Protein AF-A0A9D3ZS69-F1 (afdb_monomer_lite)

Structure (mmCIF, N/CA/C/O backbone):
data_AF-A0A9D3ZS69-F1
#
_entry.id   AF-A0A9D3ZS69-F1
#
loop_
_atom_site.group_PDB
_atom_site.id
_atom_site.type_symbol
_atom_site.label_atom_id
_atom_site.label_alt_id
_atom_site.label_comp_id
_atom_site.label_asym_id
_atom_site.label_entity_id
_atom_site.label_seq_id
_atom_site.pdbx_PDB_ins_code
_atom_site.Cartn_x
_atom_site.Cartn_y
_atom_site.Cartn_z
_atom_site.occupancy
_atom_site.B_iso_or_equiv
_atom_site.auth_seq_id
_atom_site.auth_comp_id
_atom_site.auth_asym_id
_atom_site.auth_atom_id
_atom_site.pdbx_PDB_model_num
ATOM 1 N N . ALA A 1 1 ? -4.177 4.047 -16.508 1.00 56.12 1 ALA A N 1
ATOM 2 C CA . ALA A 1 1 ? -4.827 3.145 -15.540 1.00 56.12 1 ALA A CA 1
ATOM 3 C C . ALA A 1 1 ? -4.390 3.574 -14.143 1.00 56.12 1 ALA A C 1
ATOM 5 O O . ALA A 1 1 ? -3.192 3.674 -13.936 1.00 56.12 1 ALA A O 1
ATOM 6 N N . THR A 1 2 ? -5.318 3.918 -13.245 1.00 67.56 2 THR A N 1
ATOM 7 C CA . THR A 1 2 ? -5.029 4.357 -11.856 1.00 67.56 2 THR A CA 1
ATOM 8 C C . THR A 1 2 ? -5.402 3.306 -10.805 1.00 67.56 2 THR A C 1
ATOM 10 O O . THR A 1 2 ? -5.067 3.456 -9.636 1.00 67.56 2 THR A O 1
ATOM 13 N N . ARG A 1 3 ? -6.058 2.216 -11.221 1.00 78.88 3 ARG A N 1
ATOM 14 C CA . ARG A 1 3 ? -6.382 1.048 -10.393 1.00 78.88 3 ARG A CA 1
ATOM 15 C C . ARG A 1 3 ? -5.168 0.128 -10.281 1.00 78.88 3 ARG A C 1
ATOM 17 O O . ARG A 1 3 ? -5.089 -0.901 -10.941 1.00 78.88 3 ARG A O 1
ATOM 24 N N . HIS A 1 4 ? -4.157 0.580 -9.549 1.00 84.62 4 HIS A N 1
ATOM 25 C CA . HIS A 1 4 ? -3.072 -0.294 -9.113 1.00 84.62 4 HIS A CA 1
ATOM 26 C C . HIS A 1 4 ? -3.546 -1.140 -7.941 1.00 84.62 4 HIS A C 1
ATOM 28 O O . HIS A 1 4 ? -4.471 -0.731 -7.238 1.00 84.62 4 HIS A O 1
ATOM 34 N N . ALA A 1 5 ? -2.885 -2.275 -7.717 1.00 81.38 5 ALA A N 1
ATOM 35 C CA . ALA A 1 5 ? -3.212 -3.169 -6.620 1.00 81.38 5 ALA A CA 1
ATOM 36 C C . ALA A 1 5 ? -3.332 -2.367 -5.313 1.00 81.38 5 ALA A C 1
ATOM 38 O O . ALA A 1 5 ? -4.397 -2.323 -4.718 1.00 81.38 5 ALA A O 1
ATOM 39 N N . GLU A 1 6 ? -2.306 -1.609 -4.937 1.00 86.69 6 GLU A N 1
ATOM 40 C CA . GLU A 1 6 ? -2.261 -0.811 -3.707 1.00 86.69 6 GLU A CA 1
ATOM 41 C C . GLU A 1 6 ? -3.488 0.094 -3.533 1.00 86.69 6 GLU A C 1
ATOM 43 O O . GLU A 1 6 ? -4.051 0.151 -2.443 1.00 86.69 6 GLU A O 1
ATOM 48 N N . MET A 1 7 ? -3.943 0.741 -4.610 1.00 88.25 7 MET A N 1
ATOM 49 C CA . MET A 1 7 ? -5.135 1.593 -4.574 1.00 88.25 7 MET A CA 1
ATOM 50 C C . MET A 1 7 ? -6.407 0.767 -4.371 1.00 88.25 7 MET A C 1
ATOM 52 O O . MET A 1 7 ? -7.238 1.131 -3.549 1.00 88.25 7 MET A O 1
ATOM 56 N N . GLU A 1 8 ? -6.531 -0.379 -5.045 1.00 84.88 8 GLU A N 1
ATOM 57 C CA . GLU A 1 8 ? -7.680 -1.271 -4.867 1.00 84.88 8 GLU A CA 1
ATOM 58 C C . GLU A 1 8 ? -7.777 -1.825 -3.442 1.00 84.88 8 GLU A C 1
ATOM 60 O O . GLU A 1 8 ? -8.881 -1.956 -2.921 1.00 84.88 8 GLU A O 1
ATOM 65 N N . ALA A 1 9 ? -6.666 -2.144 -2.768 1.00 81.69 9 ALA A N 1
ATOM 66 C CA . ALA A 1 9 ? -6.774 -2.550 -1.364 1.00 81.69 9 ALA A CA 1
ATOM 67 C C . ALA A 1 9 ? -7.086 -1.383 -0.434 1.00 81.69 9 ALA A C 1
ATOM 69 O O . ALA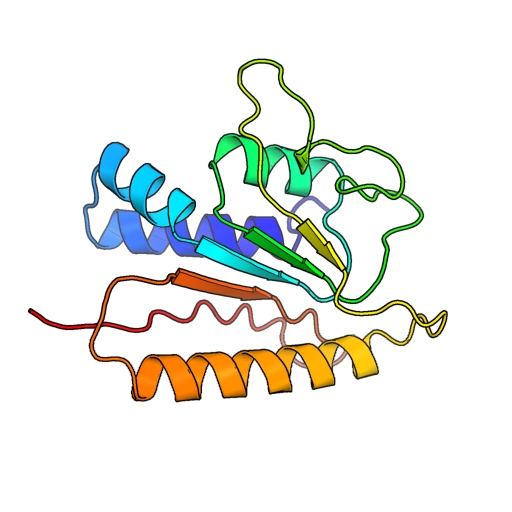 A 1 9 ? -7.806 -1.600 0.536 1.00 81.69 9 ALA A O 1
ATOM 70 N N . ILE A 1 10 ? -6.584 -0.174 -0.704 1.00 86.88 10 ILE A N 1
ATOM 71 C CA . ILE A 1 10 ? -6.967 1.011 0.075 1.00 86.88 10 ILE A CA 1
ATOM 72 C C . ILE A 1 10 ? -8.480 1.218 -0.037 1.00 86.88 10 ILE A C 1
ATOM 74 O O . ILE A 1 10 ? -9.146 1.325 0.990 1.00 86.88 10 ILE A O 1
ATOM 78 N N . ASP A 1 11 ? -9.020 1.189 -1.256 1.00 87.50 11 ASP A N 1
ATOM 79 C CA . ASP A 1 11 ? -10.454 1.346 -1.509 1.00 87.50 11 ASP A CA 1
ATOM 80 C C . ASP A 1 11 ? -11.267 0.256 -0.791 1.00 87.50 11 ASP A C 1
ATOM 82 O O . ASP A 1 11 ? -12.195 0.569 -0.050 1.00 87.50 11 ASP A O 1
ATOM 86 N N . ASN A 1 12 ? -10.866 -1.015 -0.909 1.00 83.38 12 ASN A N 1
ATOM 87 C CA . ASN A 1 12 ? -11.544 -2.124 -0.227 1.00 83.38 12 ASN A CA 1
ATOM 88 C C . ASN A 1 12 ? -11.517 -1.992 1.309 1.00 83.38 12 ASN A C 1
ATOM 90 O O . ASN A 1 12 ? -12.515 -2.286 1.969 1.00 83.38 12 ASN A O 1
ATOM 94 N N . LEU A 1 13 ? -10.392 -1.558 1.896 1.00 83.19 13 LEU A N 1
ATOM 95 C CA . LEU A 1 13 ? -10.286 -1.317 3.341 1.00 83.19 13 LEU A CA 1
ATOM 96 C C . LEU A 1 13 ? -11.203 -0.176 3.783 1.00 83.19 13 LEU A C 1
ATOM 98 O O . LEU A 1 13 ? -11.921 -0.311 4.774 1.00 83.19 13 LEU A O 1
ATOM 102 N N . LEU A 1 14 ? -11.190 0.932 3.041 1.00 87.06 14 LEU A N 1
ATOM 103 C CA . LEU A 1 14 ? -12.017 2.098 3.329 1.00 87.06 14 LEU A CA 1
ATOM 104 C C . LEU A 1 14 ? -13.507 1.765 3.235 1.00 87.06 14 LEU A C 1
ATOM 106 O O . LEU A 1 14 ? -14.251 2.098 4.154 1.00 87.06 14 LEU A O 1
ATOM 110 N N . GLU A 1 15 ? -13.935 1.068 2.180 1.00 87.06 15 GLU A N 1
ATOM 111 C CA . GLU A 1 15 ? -15.322 0.617 2.027 1.00 87.06 15 GLU A CA 1
ATOM 112 C C . GLU A 1 15 ? -15.745 -0.294 3.182 1.00 87.06 15 GLU A C 1
ATOM 114 O O . GLU A 1 15 ? -16.842 -0.149 3.725 1.00 87.06 15 GLU A O 1
ATOM 119 N N . MET A 1 16 ? -14.875 -1.216 3.599 1.00 82.31 16 MET A N 1
ATOM 120 C CA . MET A 1 16 ? -15.183 -2.117 4.703 1.00 82.31 16 MET A CA 1
ATOM 121 C C . MET A 1 16 ? -15.304 -1.369 6.037 1.00 82.31 16 MET A C 1
ATOM 123 O O . MET A 1 16 ? -16.302 -1.523 6.738 1.00 82.31 16 MET A O 1
ATOM 127 N N . TRP A 1 17 ? -14.351 -0.499 6.371 1.00 84.12 17 TRP A N 1
ATOM 128 C CA . TRP A 1 17 ? -14.400 0.273 7.616 1.00 84.12 17 TRP A CA 1
ATOM 129 C C . TRP A 1 17 ? -15.517 1.303 7.654 1.00 84.12 17 TRP A C 1
ATOM 131 O O . TRP A 1 17 ? -16.055 1.591 8.723 1.00 84.12 17 TRP A O 1
ATOM 141 N N . GLN A 1 18 ? -15.902 1.833 6.496 1.00 85.88 18 GLN A N 1
ATOM 142 C CA . GLN A 1 18 ? -17.073 2.687 6.384 1.00 85.88 18 GLN A CA 1
ATOM 143 C C . GLN A 1 18 ? -18.355 1.910 6.709 1.00 85.88 18 GLN A C 1
ATOM 145 O O . GLN A 1 18 ? -19.234 2.449 7.379 1.00 85.88 18 GLN A O 1
ATOM 150 N N . ARG A 1 19 ? -18.459 0.643 6.285 1.00 85.50 19 ARG A N 1
ATOM 151 C CA . ARG A 1 19 ? -19.587 -0.236 6.643 1.00 85.50 19 ARG A CA 1
ATOM 152 C C . ARG A 1 19 ? -19.598 -0.593 8.127 1.00 85.50 19 ARG A C 1
ATOM 154 O O . ARG A 1 19 ? -20.675 -0.670 8.709 1.00 85.50 19 ARG A O 1
ATOM 161 N N . ASP A 1 20 ? -18.422 -0.752 8.726 1.00 82.94 20 ASP A N 1
ATOM 162 C CA . ASP A 1 20 ? -18.253 -0.993 10.163 1.00 82.94 20 ASP A CA 1
ATOM 163 C C . ASP A 1 20 ? -18.466 0.278 11.015 1.00 82.94 20 ASP A C 1
ATOM 165 O O . ASP A 1 20 ? -18.490 0.207 12.243 1.00 82.94 20 ASP A O 1
ATOM 169 N N . GLY A 1 21 ? -18.652 1.443 10.383 1.00 89.38 21 GLY A N 1
ATOM 170 C CA . GLY A 1 21 ? -18.954 2.704 11.060 1.00 89.38 21 GLY A CA 1
ATOM 171 C C . GLY A 1 21 ? -17.763 3.340 11.780 1.00 89.38 21 GLY A C 1
ATOM 172 O O . GLY A 1 21 ? -17.973 4.142 12.691 1.00 89.38 21 GLY A O 1
ATOM 173 N N . LEU A 1 22 ? -16.527 3.005 11.393 1.00 86.44 22 LEU A N 1
ATOM 174 C CA . LEU A 1 22 ? -15.326 3.561 12.020 1.00 86.44 22 LEU A CA 1
ATOM 175 C C . LEU A 1 22 ? -15.211 5.066 11.763 1.00 86.44 22 LEU A C 1
ATOM 177 O O . LEU A 1 22 ? -15.445 5.574 10.662 1.00 86.44 22 LEU A O 1
ATOM 181 N N . SER A 1 23 ? -14.771 5.789 12.787 1.00 91.31 23 SER A N 1
ATOM 182 C CA . SER A 1 23 ? -14.399 7.194 12.670 1.00 91.31 23 SER A CA 1
ATOM 183 C C . SER A 1 23 ? -13.104 7.368 11.865 1.00 91.31 23 SER A C 1
ATOM 185 O O . SER A 1 23 ? -12.277 6.462 11.742 1.00 91.31 23 SER A O 1
ATOM 187 N N . LYS A 1 24 ? -12.861 8.586 11.364 1.00 89.44 24 LYS A N 1
ATOM 188 C CA . LYS A 1 24 ? -11.617 8.919 10.642 1.00 89.44 24 LYS A CA 1
ATOM 189 C C . LYS A 1 24 ? -10.352 8.633 11.464 1.00 89.44 24 LYS A C 1
ATOM 191 O O . LYS A 1 24 ? -9.337 8.237 10.901 1.00 89.44 24 LYS A O 1
ATOM 196 N N . ALA A 1 25 ? -10.415 8.829 12.783 1.00 88.62 25 ALA A N 1
ATOM 197 C CA . ALA A 1 25 ? -9.290 8.583 13.682 1.00 88.62 25 ALA A CA 1
ATOM 198 C C . ALA A 1 25 ? -8.982 7.083 13.819 1.00 88.62 25 ALA A C 1
ATOM 200 O O . ALA A 1 25 ? -7.817 6.693 13.832 1.00 88.62 25 ALA A O 1
ATOM 201 N N . GLU A 1 26 ? -10.013 6.239 13.874 1.00 86.81 26 GLU A N 1
ATOM 202 C CA . GLU A 1 26 ? -9.855 4.781 13.918 1.00 86.81 26 GLU A CA 1
ATOM 203 C C . GLU A 1 26 ? -9.323 4.235 12.595 1.00 86.81 26 GLU A C 1
ATOM 205 O O . GLU A 1 26 ? -8.433 3.392 12.600 1.00 86.81 26 GLU A O 1
ATOM 210 N N . VAL A 1 27 ? -9.785 4.772 11.463 1.00 87.19 27 VAL A N 1
ATOM 211 C CA . VAL A 1 27 ? -9.247 4.426 10.138 1.00 87.19 27 VAL A CA 1
ATOM 212 C C . VAL A 1 27 ? -7.758 4.767 10.039 1.00 87.19 27 VAL A C 1
ATOM 214 O O . VAL A 1 27 ? -6.960 3.916 9.652 1.00 87.19 27 VAL A O 1
ATOM 217 N N . ALA A 1 28 ? -7.360 5.979 10.439 1.00 87.62 28 ALA A N 1
ATOM 218 C CA . ALA A 1 28 ? -5.951 6.381 10.447 1.00 87.62 28 ALA A CA 1
ATOM 219 C C . ALA A 1 28 ? -5.103 5.488 11.372 1.00 87.62 28 ALA A C 1
ATOM 221 O O . ALA A 1 28 ? -3.993 5.090 11.020 1.00 87.62 28 ALA A O 1
ATOM 222 N N . LYS A 1 29 ? -5.646 5.119 12.538 1.00 85.81 29 LYS A N 1
ATOM 223 C CA . LYS A 1 29 ? -5.005 4.177 13.461 1.00 85.81 29 LYS A CA 1
ATOM 224 C C . LYS A 1 29 ? -4.858 2.779 12.855 1.00 85.81 29 LYS A C 1
ATOM 226 O O . LYS A 1 29 ? -3.823 2.151 13.029 1.00 85.81 29 LYS A O 1
ATOM 231 N N . ASN A 1 30 ? -5.858 2.292 12.130 1.00 84.69 30 ASN A N 1
ATOM 232 C CA . ASN A 1 30 ? -5.771 0.986 11.485 1.00 84.69 30 ASN A CA 1
ATOM 233 C C . ASN A 1 30 ? -4.721 0.985 10.367 1.00 84.69 30 ASN A C 1
ATOM 235 O O . ASN A 1 30 ? -3.959 0.025 10.249 1.00 84.69 30 ASN A O 1
ATOM 239 N N . PHE A 1 31 ? -4.629 2.065 9.582 1.00 87.06 31 PHE A N 1
ATOM 240 C CA . PHE A 1 31 ? -3.573 2.212 8.577 1.00 87.06 31 PHE A CA 1
ATOM 241 C C . PHE A 1 31 ? -2.169 2.233 9.191 1.00 87.06 31 PHE A C 1
ATOM 243 O O . PHE A 1 31 ? -1.283 1.557 8.670 1.00 87.06 31 PHE A O 1
ATOM 250 N N . SER A 1 32 ? -1.970 2.874 10.345 1.00 86.81 32 SER A N 1
ATOM 251 C CA . SER A 1 32 ? -0.669 2.865 11.039 1.00 86.81 32 SER A CA 1
ATOM 252 C C . SER A 1 32 ? -0.267 1.523 11.650 1.00 86.81 32 SER A C 1
ATOM 254 O O . SER A 1 32 ? 0.863 1.357 12.110 1.00 86.81 32 SER A O 1
ATOM 256 N N . GLN A 1 33 ? -1.161 0.536 11.602 1.00 82.44 33 GLN A N 1
ATOM 257 C CA . GLN A 1 33 ? -0.896 -0.856 11.962 1.00 82.44 33 GLN A CA 1
ATOM 258 C C . GLN A 1 33 ? -0.863 -1.787 10.739 1.00 82.44 33 GLN A C 1
ATOM 260 O O . GLN A 1 33 ? -0.639 -2.988 10.899 1.00 82.44 33 GLN A O 1
ATOM 265 N N . CYS A 1 34 ? -1.076 -1.252 9.530 1.00 81.81 34 CYS A N 1
ATOM 266 C CA . CYS A 1 34 ? -1.050 -2.014 8.285 1.00 81.81 34 CYS A CA 1
ATOM 267 C C . CYS A 1 34 ? 0.375 -2.329 7.842 1.00 81.81 34 CYS A C 1
ATOM 269 O O . CYS A 1 34 ? 1.179 -1.419 7.659 1.00 81.81 34 CYS A O 1
ATOM 271 N N . ILE A 1 35 ? 0.647 -3.593 7.543 1.00 82.25 35 ILE A N 1
ATOM 272 C CA . ILE A 1 35 ? 1.836 -4.025 6.813 1.00 82.25 35 ILE A CA 1
ATOM 273 C C . ILE A 1 35 ? 1.403 -4.415 5.403 1.00 82.25 35 ILE A C 1
ATOM 275 O O . ILE A 1 35 ? 0.545 -5.284 5.240 1.00 82.25 35 ILE A O 1
ATOM 279 N N . LEU A 1 36 ? 1.982 -3.779 4.386 1.00 84.06 36 LEU A N 1
ATOM 280 C CA . LEU A 1 36 ? 1.701 -4.082 2.985 1.00 84.06 36 LEU A CA 1
ATOM 281 C C . LEU A 1 36 ? 2.743 -5.034 2.416 1.00 84.06 36 LEU A C 1
ATOM 283 O O . LEU A 1 36 ? 3.932 -4.740 2.415 1.00 84.06 36 LEU A O 1
ATOM 287 N N . TYR A 1 37 ? 2.268 -6.123 1.831 1.00 81.19 37 TYR A N 1
ATOM 288 C CA . TYR A 1 37 ? 3.055 -7.062 1.049 1.00 81.19 37 TYR A CA 1
ATOM 289 C C . TYR A 1 37 ? 2.635 -6.948 -0.410 1.00 81.19 37 TYR A C 1
ATOM 291 O O . TYR A 1 37 ? 1.485 -7.231 -0.748 1.00 81.19 37 TYR A O 1
ATOM 299 N N . VAL A 1 38 ? 3.561 -6.545 -1.275 1.00 82.06 38 VAL A N 1
ATOM 300 C CA . VAL A 1 38 ? 3.315 -6.360 -2.707 1.00 82.06 38 VAL A CA 1
ATOM 301 C C . VAL A 1 38 ? 4.385 -7.063 -3.534 1.00 82.06 38 VAL A C 1
ATOM 303 O O . VAL A 1 38 ? 5.525 -7.242 -3.116 1.00 82.06 38 VAL A O 1
ATOM 306 N N . THR A 1 39 ? 4.030 -7.525 -4.725 1.00 79.94 39 THR A N 1
ATOM 307 C CA . THR A 1 39 ? 4.943 -8.340 -5.535 1.00 79.94 39 THR A CA 1
ATOM 308 C C . THR A 1 39 ? 6.045 -7.489 -6.152 1.00 79.94 39 THR A C 1
ATOM 310 O O . THR A 1 39 ? 7.218 -7.832 -6.017 1.00 79.94 39 THR A O 1
ATOM 313 N N . CYS A 1 40 ? 5.697 -6.338 -6.728 1.00 85.00 40 CYS A N 1
ATOM 314 C CA . CYS A 1 40 ? 6.650 -5.333 -7.193 1.00 85.00 40 CYS A CA 1
ATOM 315 C C . CYS A 1 40 ? 6.549 -4.030 -6.399 1.00 85.00 40 CYS A C 1
ATOM 317 O O . CYS A 1 40 ? 5.518 -3.707 -5.825 1.00 85.00 40 CYS A O 1
ATOM 319 N N . GLU A 1 41 ? 7.644 -3.279 -6.395 1.00 90.00 41 GLU A N 1
ATOM 320 C CA . GLU A 1 41 ? 7.783 -2.000 -5.715 1.00 90.00 41 GLU A CA 1
ATOM 321 C C . GLU A 1 41 ? 6.659 -1.030 -6.113 1.00 90.00 41 GLU A C 1
ATOM 323 O O . GLU A 1 41 ? 6.427 -0.828 -7.320 1.00 90.00 41 GLU A O 1
ATOM 328 N N . PRO A 1 42 ? 6.016 -0.379 -5.121 1.00 91.06 42 PRO A N 1
ATOM 329 C CA . PRO A 1 42 ? 4.979 0.597 -5.382 1.00 91.06 42 PRO A CA 1
ATOM 330 C C . PRO A 1 42 ? 5.454 1.704 -6.304 1.00 91.06 42 PRO A C 1
ATOM 332 O O . PRO A 1 42 ? 6.569 2.222 -6.178 1.00 91.06 42 PRO A O 1
ATOM 335 N N . CYS A 1 43 ? 4.594 2.097 -7.240 1.00 92.94 43 CYS A N 1
ATOM 336 C CA . CYS A 1 43 ? 4.911 3.246 -8.073 1.00 92.94 43 CYS A CA 1
ATOM 337 C C . CYS A 1 43 ? 4.884 4.549 -7.252 1.00 92.94 43 CYS A C 1
ATOM 339 O O . CYS A 1 43 ? 4.350 4.581 -6.146 1.00 92.94 43 CYS A O 1
ATOM 341 N N . ILE A 1 44 ? 5.386 5.650 -7.814 1.00 93.31 44 ILE A N 1
ATOM 342 C CA . ILE A 1 44 ? 5.381 6.987 -7.188 1.00 93.31 44 ILE A CA 1
ATOM 343 C C . ILE A 1 44 ? 3.996 7.368 -6.628 1.00 93.31 44 ILE A C 1
ATOM 345 O O . ILE A 1 44 ? 3.901 7.830 -5.496 1.00 93.31 44 ILE A O 1
ATOM 349 N N . MET A 1 45 ? 2.917 7.132 -7.383 1.00 93.06 45 MET A N 1
ATOM 350 C CA . MET A 1 45 ? 1.546 7.427 -6.943 1.00 93.06 45 MET A CA 1
ATOM 351 C C . MET A 1 45 ? 1.143 6.595 -5.716 1.00 93.06 45 MET A C 1
ATOM 353 O O . MET A 1 45 ? 0.633 7.140 -4.741 1.00 93.06 45 MET A O 1
ATOM 357 N N . CYS A 1 46 ? 1.389 5.285 -5.750 1.00 92.44 46 CYS A N 1
ATOM 358 C CA . CYS A 1 46 ? 1.035 4.383 -4.657 1.00 92.44 46 CYS A CA 1
ATOM 359 C C . CYS A 1 46 ? 1.898 4.649 -3.419 1.00 92.44 46 CYS A C 1
ATOM 361 O O . CYS A 1 46 ? 1.372 4.735 -2.317 1.00 92.44 46 CYS A O 1
ATOM 363 N N . ALA A 1 47 ? 3.201 4.877 -3.594 1.00 92.81 47 ALA A N 1
ATOM 364 C CA . ALA A 1 47 ? 4.111 5.223 -2.508 1.00 92.81 47 ALA A CA 1
ATOM 365 C C . ALA A 1 47 ? 3.709 6.531 -1.803 1.00 92.81 47 ALA A C 1
ATOM 367 O O . ALA A 1 47 ? 3.789 6.603 -0.575 1.00 92.81 47 ALA A O 1
ATOM 368 N N . ALA A 1 48 ? 3.239 7.533 -2.560 1.00 92.44 48 ALA A N 1
ATOM 369 C CA . ALA A 1 48 ? 2.680 8.768 -2.013 1.00 92.44 48 ALA A CA 1
ATOM 370 C C . ALA A 1 48 ? 1.397 8.506 -1.212 1.00 92.44 48 ALA A C 1
ATOM 372 O O . ALA A 1 48 ? 1.281 8.967 -0.080 1.00 92.44 48 ALA A O 1
ATOM 373 N N . ALA A 1 49 ? 0.454 7.737 -1.766 1.00 92.31 49 ALA A N 1
ATOM 374 C CA . ALA A 1 49 ? -0.798 7.399 -1.086 1.00 92.31 49 ALA A CA 1
ATOM 375 C C . ALA A 1 49 ? -0.553 6.655 0.238 1.00 92.31 49 ALA A C 1
ATOM 377 O O . ALA A 1 49 ? -1.122 7.014 1.265 1.00 92.31 49 ALA A O 1
ATOM 378 N N . LEU A 1 50 ? 0.354 5.676 0.237 1.00 91.62 50 LEU A N 1
ATOM 379 C CA . LEU A 1 50 ? 0.748 4.926 1.433 1.00 91.62 50 LEU A CA 1
ATOM 380 C C . LEU A 1 50 ? 1.396 5.822 2.498 1.00 91.62 50 LEU A C 1
ATOM 382 O O . LEU A 1 50 ? 1.150 5.640 3.689 1.00 91.62 50 LEU A O 1
ATOM 386 N N . SER A 1 51 ? 2.175 6.818 2.068 1.00 92.12 51 SER A N 1
ATOM 387 C CA . SER A 1 51 ? 2.753 7.825 2.960 1.00 92.12 51 SER A CA 1
ATOM 388 C C . SER A 1 51 ? 1.680 8.729 3.572 1.00 92.12 51 SER A C 1
ATOM 390 O O . SER A 1 51 ? 1.717 8.977 4.771 1.00 92.12 51 SER A O 1
ATOM 392 N N . PHE A 1 52 ? 0.684 9.171 2.797 1.00 91.38 52 PHE A N 1
ATOM 393 C CA . PHE A 1 52 ? -0.430 9.972 3.325 1.00 91.38 52 PHE A CA 1
ATOM 394 C C . PHE A 1 52 ? -1.293 9.212 4.332 1.00 91.38 52 PHE A C 1
ATOM 396 O O . PHE A 1 52 ? -1.791 9.802 5.287 1.00 91.38 52 PHE A O 1
ATOM 403 N N . LEU A 1 53 ? -1.480 7.909 4.121 1.00 89.69 53 LEU A N 1
ATOM 404 C CA . LEU A 1 53 ? -2.237 7.053 5.034 1.00 89.69 53 LEU A CA 1
ATOM 405 C C . LEU A 1 53 ? -1.447 6.685 6.295 1.00 89.69 53 LEU A C 1
ATOM 407 O O . LEU A 1 53 ? -2.043 6.222 7.265 1.00 89.69 53 LEU A O 1
ATOM 411 N N . GLY A 1 54 ? -0.128 6.891 6.288 1.00 89.31 54 GLY A N 1
ATOM 412 C CA . GLY A 1 54 ? 0.747 6.544 7.400 1.00 89.31 54 GLY A CA 1
ATOM 413 C C . GLY A 1 54 ? 0.839 5.041 7.614 1.00 89.31 54 GLY A C 1
ATOM 414 O O . GLY A 1 54 ? 0.684 4.591 8.744 1.00 89.31 54 GLY A O 1
ATOM 415 N N . ILE A 1 55 ? 1.051 4.266 6.542 1.00 89.38 55 ILE A N 1
ATOM 416 C CA . ILE A 1 55 ? 1.193 2.809 6.645 1.00 89.38 55 ILE A CA 1
ATOM 417 C C . ILE A 1 55 ? 2.349 2.416 7.575 1.00 89.38 55 ILE A C 1
ATOM 419 O O . ILE A 1 55 ? 3.362 3.114 7.621 1.00 89.38 55 ILE A O 1
ATOM 423 N N . LYS A 1 56 ? 2.226 1.287 8.289 1.00 88.62 56 LYS A N 1
ATOM 424 C CA . LYS A 1 56 ? 3.284 0.820 9.193 1.00 88.62 56 LYS A CA 1
ATOM 425 C C . LYS A 1 56 ? 4.547 0.494 8.412 1.00 88.62 56 LYS A C 1
ATOM 427 O O . LYS A 1 56 ? 5.571 1.104 8.664 1.00 88.62 56 LYS A O 1
ATOM 432 N N . GLU A 1 57 ? 4.475 -0.460 7.486 1.00 88.12 57 GLU A N 1
ATOM 433 C CA . GLU A 1 57 ? 5.634 -1.035 6.792 1.00 88.12 57 GLU A CA 1
ATOM 434 C C . GLU A 1 57 ? 5.235 -1.550 5.403 1.00 88.12 57 GLU A C 1
ATOM 436 O O . GLU A 1 57 ? 4.097 -1.979 5.192 1.00 88.12 57 GLU A O 1
ATOM 441 N N . VAL A 1 58 ? 6.179 -1.540 4.454 1.00 89.00 58 VAL A N 1
ATOM 442 C CA . VAL A 1 58 ? 5.970 -2.080 3.100 1.00 89.00 58 VAL A CA 1
ATOM 443 C C . VAL A 1 58 ? 7.060 -3.082 2.738 1.00 89.00 58 VAL A C 1
ATOM 445 O O . VAL A 1 58 ? 8.248 -2.775 2.785 1.00 89.00 58 VAL A O 1
ATOM 448 N N . TYR A 1 59 ? 6.641 -4.253 2.281 1.00 86.50 59 TYR A N 1
ATOM 449 C CA . TYR A 1 59 ? 7.479 -5.329 1.785 1.00 86.50 59 TYR A CA 1
ATOM 450 C C . TYR A 1 59 ? 7.227 -5.535 0.295 1.00 86.50 59 TYR A C 1
ATOM 452 O O . TYR A 1 59 ? 6.080 -5.720 -0.117 1.00 86.50 59 TYR A O 1
ATOM 460 N N . TYR A 1 60 ? 8.290 -5.543 -0.513 1.00 86.06 60 TYR A N 1
ATOM 461 C CA . TYR A 1 60 ? 8.170 -5.815 -1.945 1.00 86.06 60 TYR A CA 1
ATOM 462 C C . TYR A 1 60 ? 9.212 -6.796 -2.486 1.00 86.06 60 TYR A C 1
ATOM 464 O O . TYR A 1 60 ? 10.339 -6.869 -1.991 1.00 86.06 60 TYR A O 1
ATOM 472 N N . GLY A 1 61 ? 8.835 -7.556 -3.520 1.00 79.44 61 GLY A N 1
ATOM 473 C CA . GLY A 1 61 ? 9.686 -8.574 -4.149 1.00 79.44 61 GLY A CA 1
ATOM 474 C C . GLY A 1 61 ? 10.599 -8.039 -5.261 1.00 79.44 61 GLY A C 1
ATOM 475 O O . GLY A 1 61 ? 11.817 -8.186 -5.187 1.00 79.44 61 GLY A O 1
ATOM 476 N N . CYS A 1 62 ? 10.033 -7.413 -6.298 1.00 82.50 62 CYS A N 1
ATOM 477 C CA . CYS A 1 62 ? 10.760 -6.825 -7.438 1.00 82.50 62 CYS A CA 1
ATOM 478 C C . CYS A 1 62 ? 10.894 -5.304 -7.332 1.00 82.50 62 CYS A C 1
ATOM 480 O O . CYS A 1 62 ? 9.958 -4.634 -6.927 1.00 82.50 62 CYS A O 1
ATOM 482 N N . ALA A 1 63 ? 12.017 -4.737 -7.779 1.00 86.75 63 ALA A N 1
ATOM 483 C CA . ALA A 1 63 ? 12.142 -3.290 -7.980 1.00 86.75 63 ALA A CA 1
ATOM 484 C C . ALA A 1 63 ? 11.340 -2.820 -9.211 1.00 86.75 63 ALA A C 1
ATOM 486 O O . ALA A 1 63 ? 11.209 -3.561 -10.190 1.00 86.75 63 ALA A O 1
ATOM 487 N N . ASN A 1 64 ? 10.839 -1.584 -9.183 1.00 87.94 64 ASN A N 1
ATOM 488 C CA . ASN A 1 64 ? 10.113 -0.951 -10.282 1.00 87.94 64 ASN A CA 1
ATOM 489 C C . ASN A 1 64 ? 10.999 0.102 -10.963 1.00 87.94 64 ASN A C 1
ATOM 491 O O . ASN A 1 64 ? 10.987 1.283 -10.626 1.00 87.94 64 ASN A O 1
ATOM 495 N N . GLU A 1 65 ? 11.752 -0.339 -11.970 1.00 87.62 65 GLU A N 1
ATOM 496 C CA . GLU A 1 65 ? 12.773 0.465 -12.660 1.00 87.62 65 GLU A CA 1
ATOM 497 C C . GLU A 1 65 ? 12.222 1.656 -13.456 1.00 87.62 65 GLU A C 1
ATOM 499 O O . GLU A 1 65 ? 12.992 2.515 -13.863 1.00 87.62 65 GLU A O 1
ATOM 504 N N . LYS A 1 66 ? 10.913 1.703 -13.738 1.00 87.44 66 LYS A N 1
ATOM 505 C CA . LYS A 1 66 ? 10.312 2.779 -14.545 1.00 87.44 66 LYS A CA 1
ATOM 506 C C . LYS A 1 66 ? 9.599 3.823 -13.700 1.00 87.44 66 LYS A C 1
ATOM 508 O O . LYS A 1 66 ? 9.613 4.997 -14.052 1.00 87.44 66 LYS A O 1
ATOM 513 N N . PHE A 1 67 ? 8.949 3.393 -12.619 1.00 91.50 67 PHE A N 1
ATOM 514 C CA . PHE A 1 67 ? 8.045 4.245 -11.847 1.00 91.50 67 PHE A CA 1
ATOM 515 C C . PHE A 1 67 ? 8.156 4.046 -10.331 1.00 91.50 67 PHE A C 1
ATOM 517 O O . PHE A 1 67 ? 7.256 4.490 -9.625 1.00 91.50 67 PHE A O 1
ATOM 524 N N . GLY A 1 68 ? 9.186 3.367 -9.818 1.00 91.00 68 GLY A N 1
ATOM 525 C CA . GLY A 1 68 ? 9.304 3.012 -8.399 1.00 91.00 68 GLY A CA 1
ATOM 526 C C . GLY A 1 68 ? 9.425 4.217 -7.465 1.00 91.00 68 GLY A C 1
ATOM 527 O O . GLY A 1 68 ? 10.281 5.084 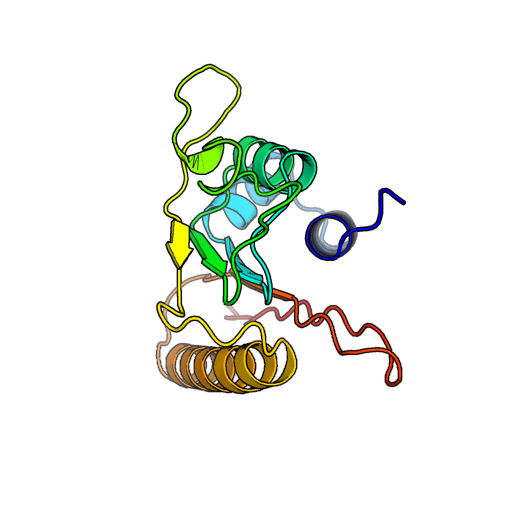-7.650 1.00 91.00 68 GLY A O 1
ATOM 528 N N . GLY A 1 69 ? 8.546 4.275 -6.465 1.00 92.81 69 GLY A N 1
ATOM 529 C CA . GLY A 1 69 ? 8.459 5.359 -5.484 1.00 92.81 69 GLY A CA 1
ATOM 530 C C . GLY A 1 69 ? 9.127 5.062 -4.139 1.00 92.81 69 GLY A C 1
ATOM 531 O O . GLY A 1 69 ? 9.080 5.911 -3.241 1.00 92.81 69 GLY A O 1
ATOM 532 N N . CYS A 1 70 ? 9.747 3.887 -3.985 1.00 91.75 70 CYS A N 1
ATOM 533 C CA . CYS A 1 70 ? 10.350 3.430 -2.735 1.00 91.75 70 CYS A CA 1
ATOM 534 C C . CYS A 1 70 ? 11.874 3.231 -2.820 1.00 91.75 70 CYS A C 1
ATOM 536 O O . CYS A 1 70 ? 12.449 2.537 -1.984 1.00 91.75 70 CYS A O 1
ATOM 538 N N . GLY A 1 71 ? 12.534 3.853 -3.795 1.00 90.00 71 GLY A N 1
ATOM 539 C CA . GLY A 1 71 ? 13.989 3.843 -3.941 1.00 90.00 71 GLY A CA 1
ATOM 540 C C . GLY A 1 71 ? 14.491 3.678 -5.373 1.00 90.00 71 GLY A C 1
ATOM 541 O O . GLY A 1 71 ? 15.620 4.081 -5.638 1.00 90.00 71 GLY A O 1
ATOM 542 N N . SER A 1 72 ? 13.694 3.126 -6.300 1.00 89.25 72 SER A N 1
ATOM 543 C CA . SER A 1 72 ? 14.173 2.934 -7.682 1.00 89.25 72 SER A CA 1
ATOM 544 C C . SER A 1 72 ? 14.238 4.228 -8.490 1.00 89.25 72 SER A C 1
ATOM 546 O O . SER A 1 72 ? 15.229 4.456 -9.177 1.00 89.25 72 SER A O 1
ATOM 548 N N . ILE A 1 73 ? 13.197 5.068 -8.424 1.00 93.12 73 ILE A N 1
ATOM 549 C CA . ILE A 1 73 ? 13.165 6.382 -9.093 1.00 93.12 73 ILE A CA 1
ATOM 550 C C . ILE A 1 73 ? 13.091 7.510 -8.065 1.00 93.12 73 ILE A C 1
ATOM 552 O O . ILE A 1 73 ? 13.877 8.450 -8.124 1.00 93.12 73 ILE A O 1
ATOM 556 N N . LEU A 1 74 ? 12.158 7.412 -7.115 1.00 90.25 74 LEU A N 1
ATOM 557 C CA . LEU A 1 74 ? 12.013 8.340 -5.991 1.00 90.25 74 LEU A CA 1
ATOM 558 C C . LEU A 1 74 ? 11.946 7.569 -4.671 1.00 90.25 74 LEU A C 1
ATOM 560 O O . LEU A 1 74 ? 11.614 6.388 -4.660 1.00 90.25 74 LEU A O 1
ATOM 564 N N . SER A 1 75 ? 12.218 8.256 -3.560 1.00 91.06 75 SER A N 1
ATOM 565 C CA . SER A 1 75 ? 12.211 7.689 -2.203 1.00 91.06 75 SER A CA 1
ATOM 566 C C . SER A 1 75 ? 11.179 8.386 -1.311 1.00 91.06 75 SER A C 1
ATOM 568 O O . SER A 1 75 ? 11.532 9.025 -0.320 1.00 91.06 75 SER A O 1
ATOM 570 N N . LEU A 1 76 ? 9.894 8.268 -1.659 1.00 90.19 76 LEU A N 1
ATOM 571 C CA . LEU A 1 76 ? 8.799 8.948 -0.944 1.00 90.19 76 LEU A CA 1
ATOM 572 C C . LEU A 1 76 ? 8.549 8.384 0.460 1.00 90.19 76 LEU A C 1
ATOM 574 O O . LEU A 1 76 ? 8.152 9.106 1.363 1.00 90.19 76 LEU A O 1
ATOM 578 N N . HIS A 1 77 ? 8.866 7.112 0.680 1.00 87.06 77 HIS A N 1
ATOM 579 C CA . HIS A 1 77 ? 8.812 6.494 2.007 1.00 87.06 77 HIS A CA 1
ATOM 580 C C . HIS A 1 77 ? 9.764 7.145 3.036 1.00 87.06 77 HIS A C 1
ATOM 582 O O . HIS A 1 77 ? 9.557 7.018 4.240 1.00 87.06 77 HIS A O 1
ATOM 588 N N . SER A 1 78 ? 10.809 7.844 2.568 1.00 87.56 78 SER A N 1
ATOM 589 C CA . SER A 1 78 ? 11.838 8.479 3.404 1.00 87.56 78 SER A CA 1
ATOM 590 C C . SER A 1 78 ? 11.738 10.011 3.451 1.00 87.56 78 SER A C 1
ATOM 592 O O . SER A 1 78 ? 12.397 10.644 4.290 1.00 87.56 78 SER A O 1
ATOM 594 N N . SER A 1 79 ? 10.937 10.630 2.574 1.00 78.12 79 SER A N 1
ATOM 595 C CA . SER A 1 79 ? 10.774 12.087 2.548 1.00 78.12 79 SER A CA 1
ATOM 596 C C . SER A 1 79 ? 10.134 12.590 3.840 1.00 78.12 79 SER A C 1
ATOM 598 O O . SER A 1 79 ? 9.193 11.996 4.350 1.00 78.12 79 SER A O 1
ATOM 600 N N . CYS A 1 80 ? 10.669 13.684 4.381 1.00 62.16 80 CYS A N 1
ATOM 601 C CA . CYS A 1 80 ? 10.178 14.331 5.597 1.00 62.16 80 CYS A CA 1
ATOM 602 C C . CYS A 1 80 ? 9.726 15.736 5.241 1.00 62.16 80 CYS A C 1
ATOM 604 O O . CYS A 1 80 ? 10.440 16.714 5.450 1.00 62.16 80 CYS A O 1
ATOM 606 N N . SER A 1 81 ? 8.567 15.811 4.613 1.00 73.00 81 SER A N 1
ATOM 607 C CA . SER A 1 81 ? 7.901 17.064 4.298 1.00 73.00 81 SE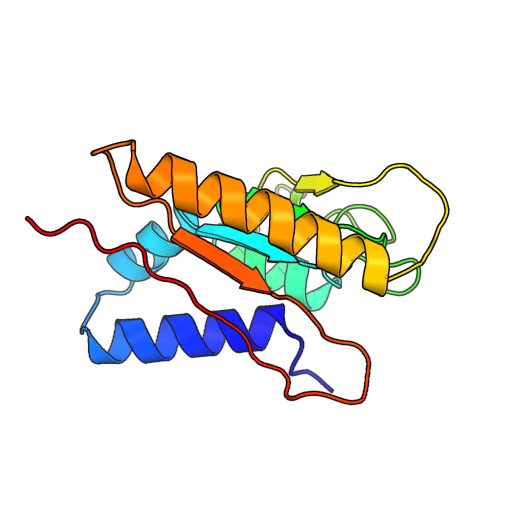R A CA 1
ATOM 608 C C . SER A 1 81 ? 6.424 16.821 4.504 1.00 73.00 81 SER A C 1
ATOM 610 O O . SER A 1 81 ? 5.877 15.936 3.851 1.00 73.00 81 SER A O 1
ATOM 612 N N . GLU A 1 82 ? 5.790 17.571 5.400 1.00 65.81 82 GLU A N 1
ATOM 613 C CA . GLU A 1 82 ? 4.341 17.495 5.566 1.00 65.81 82 GLU A CA 1
ATOM 614 C C . GLU A 1 82 ? 3.662 17.691 4.201 1.00 65.81 82 GLU A C 1
ATOM 616 O O . GLU A 1 82 ? 4.025 18.632 3.483 1.00 65.81 82 GLU A O 1
ATOM 621 N N . PRO A 1 83 ? 2.733 16.801 3.799 1.00 69.56 83 PRO A N 1
ATOM 622 C CA . PRO A 1 83 ? 1.990 15.836 4.630 1.00 69.56 83 PRO A CA 1
ATOM 623 C C . PRO A 1 83 ? 2.473 14.363 4.523 1.00 69.56 83 PRO A C 1
ATOM 625 O O . PRO A 1 83 ? 1.698 13.438 4.757 1.00 69.56 83 PRO A O 1
ATOM 628 N N . PHE A 1 84 ? 3.725 14.114 4.122 1.00 77.00 84 PHE A N 1
ATOM 629 C CA . PHE A 1 84 ? 4.271 12.762 3.931 1.00 77.00 84 PHE A CA 1
ATOM 630 C C . PHE A 1 84 ? 4.775 12.139 5.243 1.00 77.00 84 PHE A C 1
ATOM 632 O O . PHE A 1 84 ? 5.768 12.596 5.818 1.00 77.00 84 PHE A O 1
ATOM 639 N N . ILE A 1 85 ? 4.132 11.049 5.678 1.00 83.81 85 ILE A N 1
ATOM 640 C CA . ILE A 1 85 ? 4.556 10.240 6.827 1.00 83.81 85 ILE A CA 1
ATOM 641 C C . ILE A 1 85 ? 5.579 9.202 6.357 1.00 83.81 85 ILE A C 1
ATOM 643 O O . ILE A 1 85 ? 5.361 8.482 5.376 1.00 83.81 85 ILE A O 1
ATOM 647 N N . ARG A 1 86 ? 6.710 9.122 7.063 1.00 88.81 86 ARG A N 1
ATOM 648 C CA . ARG A 1 86 ? 7.758 8.130 6.797 1.00 88.81 86 ARG A CA 1
ATOM 649 C C . ARG A 1 86 ? 7.298 6.729 7.185 1.00 88.81 86 ARG A C 1
ATOM 651 O O . ARG A 1 86 ? 6.720 6.555 8.254 1.00 88.81 86 ARG A O 1
ATOM 658 N N . TYR A 1 87 ? 7.662 5.741 6.373 1.00 89.00 87 TYR A N 1
ATOM 659 C CA . TYR A 1 87 ? 7.452 4.329 6.687 1.00 89.00 87 TYR A CA 1
ATOM 660 C C . TYR A 1 87 ? 8.658 3.475 6.259 1.00 89.00 87 TYR A C 1
ATOM 662 O O . TYR A 1 87 ? 9.257 3.733 5.209 1.00 89.00 87 TYR A O 1
ATOM 670 N N . PRO A 1 88 ? 9.052 2.467 7.059 1.00 89.81 88 PRO A N 1
ATOM 671 C CA . PRO A 1 88 ? 10.050 1.485 6.668 1.00 89.81 88 PRO A CA 1
ATOM 672 C C . PRO A 1 88 ? 9.643 0.718 5.411 1.00 89.81 88 PRO A C 1
ATOM 674 O O . PRO A 1 88 ? 8.487 0.319 5.235 1.00 89.81 88 PRO A O 1
ATOM 677 N N . VAL A 1 89 ? 10.635 0.463 4.560 1.00 89.69 89 VAL A N 1
ATOM 678 C CA . VAL A 1 89 ? 10.473 -0.344 3.356 1.00 89.69 89 VAL A CA 1
ATOM 679 C C . VAL A 1 89 ? 11.510 -1.453 3.333 1.00 89.69 89 VAL A C 1
ATOM 681 O O . VAL A 1 89 ? 12.709 -1.204 3.466 1.00 89.69 89 VAL A O 1
ATOM 684 N N . PHE A 1 90 ? 11.044 -2.676 3.102 1.00 87.88 90 PHE A N 1
ATOM 685 C CA . PHE A 1 90 ? 11.862 -3.875 3.060 1.00 87.88 90 PHE A CA 1
ATOM 686 C C . PHE A 1 90 ? 11.788 -4.521 1.682 1.00 87.88 90 PHE A C 1
ATOM 688 O O . PHE A 1 90 ? 10.744 -4.979 1.213 1.00 87.88 90 PHE A O 1
ATOM 695 N N . LYS A 1 91 ? 12.942 -4.593 1.026 1.00 84.56 91 LYS A N 1
ATOM 696 C CA . LYS A 1 91 ? 13.094 -5.344 -0.213 1.00 84.56 91 LYS A CA 1
ATOM 697 C C . LYS A 1 91 ? 13.356 -6.807 0.133 1.00 84.56 91 LYS A C 1
ATOM 699 O O . LYS A 1 91 ? 14.438 -7.144 0.606 1.00 84.56 91 LYS A O 1
ATOM 704 N N . LEU A 1 92 ? 12.377 -7.670 -0.124 1.00 73.81 92 LEU A N 1
ATOM 705 C CA . LEU A 1 92 ? 12.445 -9.099 0.201 1.00 73.81 92 LEU A CA 1
ATOM 706 C C . LEU A 1 92 ? 13.412 -9.879 -0.706 1.00 73.81 92 LEU A C 1
ATOM 708 O O . LEU A 1 92 ? 13.783 -11.002 -0.372 1.00 73.81 92 LEU A O 1
ATOM 712 N N . PHE A 1 93 ? 13.829 -9.312 -1.845 1.00 66.19 93 PHE A N 1
ATOM 713 C CA . PHE A 1 93 ? 14.684 -10.005 -2.809 1.00 66.19 93 PHE A CA 1
ATOM 714 C C . PHE A 1 93 ? 15.843 -9.144 -3.327 1.00 66.19 93 PHE A C 1
ATOM 716 O O . PHE A 1 93 ? 15.649 -8.046 -3.848 1.00 66.19 93 PHE A O 1
ATOM 723 N N . LEU A 1 94 ? 17.071 -9.664 -3.230 1.00 51.81 94 LEU A N 1
ATOM 724 C CA . LEU A 1 94 ? 18.285 -9.020 -3.754 1.00 51.81 94 LEU A CA 1
ATOM 725 C C . LEU A 1 94 ? 18.691 -9.562 -5.136 1.00 51.81 94 LEU A C 1
ATOM 727 O O . LEU A 1 94 ? 19.513 -8.961 -5.826 1.00 51.81 94 LEU A O 1
ATOM 731 N N . GLU A 1 95 ? 18.104 -10.678 -5.571 1.00 48.94 95 GLU A N 1
ATOM 732 C CA . GLU A 1 95 ? 18.532 -11.372 -6.781 1.00 48.94 95 GLU A CA 1
ATOM 733 C C . GLU A 1 95 ? 17.860 -10.841 -8.051 1.00 48.94 95 GLU A C 1
ATOM 735 O O . GLU A 1 95 ? 16.645 -10.698 -8.158 1.00 48.94 95 GLU A O 1
ATOM 740 N N . ARG A 1 96 ? 18.702 -10.607 -9.062 1.00 48.56 96 ARG A N 1
ATOM 741 C CA . ARG A 1 96 ? 18.436 -10.055 -10.406 1.00 48.56 96 ARG A CA 1
ATOM 742 C C . ARG A 1 96 ? 17.320 -10.732 -11.217 1.00 48.56 96 ARG A C 1
ATOM 744 O O . ARG A 1 96 ? 17.007 -10.285 -12.322 1.00 48.56 96 ARG A O 1
ATOM 751 N N . SER A 1 97 ? 16.755 -11.832 -10.729 1.00 52.38 97 SER A N 1
ATOM 752 C CA . SER A 1 97 ? 15.693 -12.551 -11.421 1.00 52.38 97 SER A CA 1
ATOM 753 C C . SER A 1 97 ? 14.382 -11.782 -11.269 1.00 52.38 97 SER A C 1
ATOM 755 O O . SER A 1 97 ? 13.668 -11.959 -10.290 1.00 52.38 97 SER A O 1
ATOM 757 N N . ARG A 1 98 ? 14.044 -10.965 -12.277 1.00 55.16 98 ARG A N 1
ATOM 758 C CA . ARG A 1 98 ? 12.752 -10.265 -12.479 1.00 55.16 98 ARG A CA 1
ATOM 759 C C . ARG A 1 98 ? 11.551 -11.221 -12.648 1.00 55.16 98 ARG A C 1
ATOM 761 O O . ARG A 1 98 ? 10.627 -10.944 -13.406 1.00 55.16 98 ARG A O 1
ATOM 768 N N . ASN A 1 99 ? 11.585 -12.395 -12.023 1.00 63.97 99 ASN A N 1
ATOM 769 C CA . ASN A 1 99 ? 10.543 -13.396 -12.152 1.00 63.97 99 ASN A CA 1
ATOM 770 C C . ASN A 1 99 ? 9.446 -13.114 -11.122 1.00 63.97 99 ASN A C 1
ATOM 772 O O . ASN A 1 99 ? 9.534 -13.547 -9.974 1.00 63.97 99 ASN A O 1
ATOM 776 N N . ILE A 1 100 ? 8.419 -12.392 -11.571 1.00 62.75 100 ILE A N 1
ATOM 777 C CA . ILE A 1 100 ? 7.230 -12.041 -10.785 1.00 62.75 100 ILE A CA 1
ATOM 778 C C . ILE A 1 100 ? 6.614 -13.297 -10.148 1.00 62.75 100 ILE A C 1
ATOM 780 O O . ILE A 1 100 ? 6.324 -13.290 -8.962 1.00 62.75 100 ILE A O 1
ATOM 784 N N . ALA A 1 101 ? 6.564 -14.430 -10.861 1.00 61.56 101 ALA A N 1
ATOM 785 C CA . ALA A 1 101 ? 5.993 -15.668 -10.324 1.00 61.56 101 ALA A CA 1
ATOM 786 C C . ALA A 1 101 ? 6.780 -16.252 -9.130 1.00 61.56 101 ALA A C 1
ATOM 788 O O . ALA A 1 101 ? 6.196 -16.909 -8.268 1.00 61.56 101 ALA A O 1
ATOM 789 N N . ARG A 1 102 ? 8.100 -16.016 -9.046 1.00 64.50 102 ARG A N 1
ATOM 790 C CA . ARG A 1 102 ? 8.899 -16.406 -7.867 1.00 64.50 102 ARG A CA 1
ATOM 791 C C . ARG A 1 102 ? 8.665 -15.462 -6.692 1.00 64.50 102 ARG A C 1
ATOM 793 O O . ARG A 1 102 ? 8.550 -15.936 -5.565 1.00 64.50 102 ARG A O 1
ATOM 800 N N . ALA A 1 103 ? 8.556 -14.160 -6.959 1.00 63.31 103 ALA A N 1
ATOM 801 C CA . ALA A 1 103 ? 8.186 -13.180 -5.942 1.00 63.31 103 ALA A CA 1
ATOM 802 C C . ALA A 1 103 ? 6.800 -13.500 -5.354 1.00 63.31 103 ALA A C 1
ATOM 804 O O . ALA A 1 103 ? 6.661 -13.535 -4.135 1.00 63.31 103 ALA A O 1
ATOM 805 N N . ASP A 1 104 ? 5.823 -13.850 -6.199 1.00 63.81 104 ASP A N 1
ATOM 806 C CA . ASP A 1 104 ? 4.472 -14.250 -5.786 1.00 63.81 104 ASP A CA 1
ATOM 807 C C . ASP A 1 104 ? 4.487 -15.473 -4.857 1.00 63.81 104 ASP A C 1
ATOM 809 O O . ASP A 1 104 ? 3.866 -15.457 -3.792 1.00 63.81 104 ASP A O 1
ATOM 813 N N . GLN A 1 105 ? 5.215 -16.538 -5.224 1.00 64.75 105 GLN A N 1
ATOM 814 C CA . GLN A 1 105 ? 5.309 -17.754 -4.405 1.00 64.75 105 GLN A CA 1
ATOM 815 C C . GLN A 1 105 ? 5.932 -17.487 -3.035 1.00 64.75 105 GLN A C 1
ATOM 817 O O . GLN A 1 105 ? 5.480 -18.037 -2.033 1.00 64.75 105 GLN A O 1
ATOM 822 N N . MET A 1 106 ? 6.961 -16.646 -2.978 1.00 63.19 106 MET A N 1
ATOM 823 C CA . MET A 1 106 ? 7.655 -16.344 -1.729 1.00 63.19 106 MET A CA 1
ATOM 824 C C . MET A 1 106 ? 6.856 -15.407 -0.838 1.00 63.19 106 MET A C 1
ATOM 826 O O . MET A 1 106 ? 6.773 -15.655 0.362 1.00 63.19 106 MET A O 1
ATOM 830 N N . LEU A 1 107 ? 6.208 -14.397 -1.421 1.00 64.50 107 LEU A N 1
ATOM 831 C CA . LEU A 1 107 ? 5.271 -13.552 -0.693 1.00 64.50 107 LEU A CA 1
ATOM 832 C C . LEU A 1 107 ? 4.163 -14.420 -0.093 1.00 64.50 107 LEU A C 1
ATOM 834 O O . LEU A 1 107 ? 3.868 -14.312 1.089 1.00 64.50 107 LEU A O 1
ATOM 838 N N . ALA A 1 108 ? 3.621 -15.367 -0.862 1.00 64.88 108 ALA A N 1
ATOM 839 C CA . ALA A 1 108 ? 2.630 -16.311 -0.359 1.00 64.88 108 ALA A CA 1
ATOM 840 C C . ALA A 1 108 ? 3.163 -17.203 0.779 1.00 64.88 108 ALA A C 1
ATOM 842 O O . ALA A 1 108 ? 2.400 -17.534 1.685 1.00 64.88 108 ALA A O 1
ATOM 843 N N . ILE A 1 109 ? 4.440 -17.598 0.762 1.00 67.06 109 ILE A N 1
ATOM 844 C CA . ILE A 1 109 ? 5.067 -18.353 1.861 1.00 67.06 109 ILE A CA 1
ATOM 845 C C . ILE A 1 109 ? 5.212 -17.481 3.108 1.00 67.06 109 ILE A C 1
ATOM 847 O O . ILE A 1 109 ? 4.820 -17.920 4.187 1.00 67.06 109 ILE A O 1
ATOM 851 N N . GLU A 1 110 ? 5.730 -16.263 2.969 1.00 66.56 110 GLU A N 1
ATOM 852 C CA . GLU A 1 110 ? 5.924 -15.352 4.098 1.00 66.56 110 GLU A CA 1
ATOM 853 C C . GLU A 1 110 ? 4.585 -14.974 4.727 1.00 66.56 110 GLU A C 1
ATOM 855 O O . GLU A 1 110 ? 4.403 -15.062 5.931 1.00 66.56 110 GLU A O 1
ATOM 860 N N . LEU A 1 111 ? 3.574 -14.732 3.900 1.00 62.75 111 LEU A N 1
ATOM 861 C CA . LEU A 1 111 ? 2.214 -14.489 4.360 1.00 62.75 111 LEU A CA 1
ATOM 862 C C . LEU A 1 111 ? 1.573 -15.699 5.030 1.00 62.75 111 LEU A C 1
ATOM 864 O O . LEU A 1 111 ? 0.783 -15.536 5.955 1.00 62.75 111 LEU A O 1
ATOM 868 N N . ARG A 1 112 ? 1.874 -16.921 4.578 1.00 66.06 112 ARG A N 1
ATOM 869 C CA . ARG A 1 112 ? 1.439 -18.137 5.283 1.00 66.06 112 ARG A CA 1
ATOM 870 C C . ARG A 1 112 ? 2.123 -18.251 6.642 1.00 66.06 112 ARG A C 1
ATOM 872 O O . ARG A 1 112 ? 1.453 -18.639 7.592 1.00 66.06 112 ARG A O 1
ATOM 879 N N . ARG A 1 113 ? 3.407 -17.893 6.743 1.00 67.88 113 ARG A N 1
ATOM 880 C CA . ARG A 1 113 ? 4.140 -17.857 8.017 1.00 67.88 113 ARG A CA 1
ATOM 881 C C . ARG A 1 113 ? 3.562 -16.811 8.954 1.00 67.88 113 ARG A C 1
ATOM 883 O O . ARG A 1 113 ? 3.211 -17.172 10.066 1.00 67.88 113 ARG A O 1
ATOM 890 N N . GLU A 1 114 ? 3.362 -15.585 8.488 1.00 64.94 114 GLU A N 1
ATOM 891 C CA . GLU A 1 114 ? 2.747 -14.507 9.269 1.00 64.94 114 GLU A CA 1
ATOM 892 C C . GLU A 1 114 ? 1.330 -14.874 9.716 1.00 64.94 114 GLU A C 1
ATOM 894 O O . GLU A 1 114 ? 0.997 -14.738 10.885 1.00 64.94 114 GLU A O 1
ATOM 899 N N . LYS A 1 115 ? 0.500 -15.459 8.839 1.00 61.28 115 LYS A N 1
ATOM 900 C CA . LYS A 1 115 ? -0.823 -15.980 9.236 1.00 61.28 115 LYS A CA 1
ATOM 901 C C . LYS A 1 115 ? -0.732 -17.087 10.290 1.00 61.28 115 LYS A C 1
ATOM 903 O O . LYS A 1 115 ? -1.617 -17.190 11.134 1.00 61.28 115 LYS A O 1
ATOM 908 N N . GLN A 1 116 ? 0.305 -17.921 10.246 1.00 63.50 116 GLN A N 1
ATOM 909 C CA . GLN A 1 116 ? 0.527 -18.980 11.229 1.00 63.50 116 GLN A CA 1
ATOM 910 C C . GLN A 1 116 ? 1.054 -18.421 12.562 1.00 63.50 116 GLN A C 1
ATOM 912 O O . GLN A 1 116 ? 0.603 -18.868 13.612 1.00 63.50 116 GLN A O 1
ATOM 917 N N . ILE A 1 117 ? 1.938 -17.420 12.530 1.00 58.75 117 ILE A N 1
ATOM 918 C CA . ILE A 1 117 ? 2.442 -16.695 13.707 1.00 58.75 117 ILE A CA 1
ATOM 919 C C . ILE A 1 117 ? 1.300 -15.910 14.361 1.00 58.75 117 ILE A C 1
ATOM 921 O O . ILE A 1 117 ? 1.055 -16.074 15.552 1.00 58.75 117 ILE A O 1
ATOM 925 N N . ALA A 1 118 ? 0.507 -15.178 13.577 1.00 52.81 118 ALA A N 1
ATOM 926 C CA . ALA A 1 118 ? -0.693 -14.480 14.038 1.00 52.81 118 ALA A CA 1
ATOM 927 C C . ALA A 1 118 ? -1.774 -15.437 14.573 1.00 52.81 118 ALA A C 1
ATOM 929 O O . ALA A 1 118 ? -2.559 -15.068 15.440 1.00 52.81 118 ALA A O 1
ATOM 930 N N . SER A 1 119 ? -1.820 -16.685 14.092 1.00 51.31 119 SER A N 1
ATOM 931 C CA . SER A 1 119 ? -2.678 -17.725 14.673 1.00 51.31 119 SER A CA 1
ATOM 932 C C . SER A 1 119 ? -2.174 -18.229 16.034 1.00 51.31 119 SER A C 1
ATOM 934 O O . SER A 1 119 ? -2.950 -18.863 16.752 1.00 51.31 119 SER A O 1
ATOM 936 N N . GLN A 1 120 ? -0.901 -18.013 16.378 1.00 50.34 120 GLN A N 1
ATOM 937 C CA . GLN A 1 120 ? -0.281 -18.484 17.621 1.00 50.34 120 GLN A CA 1
ATOM 938 C C . GLN A 1 120 ? -0.098 -17.374 18.666 1.00 50.34 120 GLN A C 1
ATOM 940 O O . GLN A 1 120 ? -0.228 -17.646 19.861 1.00 50.34 120 GLN A O 1
ATOM 945 N N . GLU A 1 121 ? 0.126 -16.127 18.253 1.00 46.00 121 GLU A N 1
ATOM 946 C CA . GLU A 1 121 ? 0.159 -14.977 19.156 1.00 46.00 121 GLU A CA 1
ATOM 947 C C . GLU A 1 121 ? -1.254 -14.451 19.446 1.00 46.00 121 GLU A C 1
ATOM 949 O O . GLU A 1 121 ? -1.934 -13.880 18.600 1.00 46.00 121 GLU A O 1
ATOM 954 N N . LYS A 1 122 ? -1.700 -14.597 20.699 1.00 38.81 122 LYS A N 1
ATOM 955 C CA . LYS A 1 122 ? -2.948 -14.011 21.225 1.00 38.81 122 LYS A CA 1
ATOM 956 C C . LYS A 1 122 ? -2.822 -12.500 21.497 1.00 38.81 122 LYS A C 1
ATOM 958 O O . LYS A 1 122 ? -3.273 -12.032 22.543 1.00 38.81 122 LYS A O 1
ATOM 963 N N . ALA A 1 123 ? -2.166 -11.734 20.629 1.00 36.12 123 ALA A N 1
ATOM 964 C CA . ALA A 1 123 ? -1.875 -10.327 20.891 1.00 36.12 123 ALA A CA 1
ATOM 965 C C . ALA A 1 123 ? -2.084 -9.446 19.655 1.00 36.12 123 ALA A C 1
ATOM 967 O O . ALA A 1 123 ? -1.394 -9.608 18.663 1.00 36.12 123 ALA A O 1
ATOM 968 N N . GLY A 1 124 ? -2.984 -8.464 19.791 1.00 39.34 124 GLY A N 1
ATOM 969 C CA . GLY A 1 124 ? -2.920 -7.160 19.118 1.00 39.34 124 GLY A CA 1
ATOM 970 C C . GLY A 1 124 ? -3.131 -7.115 17.598 1.00 39.34 124 GLY A C 1
ATOM 971 O O . GLY A 1 124 ? -2.538 -7.852 16.826 1.00 39.34 124 GLY A O 1
ATOM 972 N N . TRP A 1 125 ? -3.952 -6.165 17.153 1.00 41.88 125 TRP A N 1
ATOM 973 C CA . TRP A 1 125 ? -4.251 -5.877 15.749 1.00 41.88 125 TRP A CA 1
ATOM 974 C C . TRP A 1 125 ? -2.973 -5.656 14.920 1.00 41.88 125 TRP A C 1
ATOM 976 O O . TRP A 1 125 ? -2.347 -4.603 15.020 1.00 41.88 125 TRP A O 1
ATOM 986 N N . SER A 1 126 ? -2.603 -6.626 14.084 1.00 45.56 126 SER A N 1
ATOM 987 C CA . SER A 1 126 ? -1.624 -6.437 13.009 1.00 45.56 126 SER A CA 1
ATOM 988 C C . SER A 1 126 ? -2.363 -6.635 11.696 1.00 45.56 126 SER A C 1
ATOM 990 O O . SER A 1 126 ? -2.748 -7.747 11.339 1.00 45.56 126 SER A O 1
ATOM 992 N N . LEU A 1 127 ? -2.668 -5.533 11.019 1.00 50.75 127 LEU A N 1
ATOM 993 C CA . LEU A 1 127 ? -3.401 -5.572 9.765 1.00 50.75 127 LEU A CA 1
ATOM 994 C C . LEU A 1 127 ? -2.426 -5.934 8.647 1.00 50.75 127 LEU A C 1
ATOM 996 O O . LEU A 1 127 ? -1.477 -5.206 8.387 1.00 50.75 127 LEU A O 1
ATOM 1000 N N . ILE A 1 128 ? -2.635 -7.075 7.997 1.00 54.78 128 ILE A N 1
ATOM 1001 C CA . ILE A 1 128 ? -1.770 -7.538 6.909 1.00 54.78 128 ILE A CA 1
ATOM 1002 C C . ILE A 1 128 ? -2.496 -7.287 5.587 1.00 54.78 128 ILE A C 1
ATOM 1004 O O . ILE A 1 128 ? -3.448 -7.983 5.233 1.00 54.78 128 ILE A O 1
ATOM 1008 N N . MET A 1 129 ? -2.039 -6.285 4.843 1.00 52.06 129 MET A N 1
ATOM 1009 C CA . MET A 1 129 ? -2.521 -5.971 3.502 1.00 52.06 129 MET A CA 1
ATOM 1010 C C . MET A 1 129 ? -1.720 -6.805 2.495 1.00 52.06 129 MET A C 1
ATOM 1012 O O . MET A 1 129 ? -0.519 -6.612 2.319 1.00 52.06 129 MET A O 1
ATOM 1016 N N . VAL A 1 130 ? -2.377 -7.775 1.855 1.00 53.59 130 VAL A N 1
ATOM 1017 C CA . VAL A 1 130 ? -1.742 -8.720 0.925 1.00 53.59 130 VAL A CA 1
ATOM 1018 C C . VAL A 1 130 ? -2.148 -8.423 -0.504 1.00 53.59 130 VAL A C 1
ATOM 1020 O O . VAL A 1 130 ? -3.297 -8.657 -0.880 1.00 53.59 130 VAL A O 1
ATOM 1023 N N . MET A 1 131 ? -1.175 -8.025 -1.322 1.00 53.84 131 MET A N 1
ATOM 1024 C CA . MET A 1 131 ? -1.360 -7.799 -2.751 1.00 53.84 131 MET A CA 1
ATOM 1025 C C . MET A 1 131 ? -0.470 -8.732 -3.561 1.00 53.84 131 MET A C 1
ATOM 1027 O O . MET A 1 131 ? 0.709 -8.466 -3.782 1.00 53.84 131 MET A O 1
ATOM 1031 N N . ALA A 1 132 ? -1.057 -9.833 -4.031 1.00 44.56 132 ALA A N 1
ATOM 1032 C CA . ALA A 1 132 ? -0.444 -10.718 -5.012 1.00 44.56 132 ALA A CA 1
ATOM 1033 C C . ALA A 1 132 ? -1.015 -10.405 -6.405 1.00 44.56 132 ALA A C 1
ATOM 1035 O O . ALA A 1 132 ? -2.119 -10.829 -6.745 1.00 44.56 132 ALA A O 1
ATOM 1036 N N . SER A 1 133 ? -0.275 -9.651 -7.218 1.00 43.16 133 SER A N 1
ATOM 1037 C CA . SER A 1 133 ? -0.613 -9.446 -8.631 1.00 43.16 133 SER A CA 1
ATOM 1038 C C . SER A 1 133 ? -0.320 -10.726 -9.411 1.00 43.16 133 SER A C 1
ATOM 1040 O O . SER A 1 133 ? 0.820 -10.956 -9.797 1.00 43.16 133 SER A O 1
ATOM 1042 N N . SER A 1 134 ? -1.331 -11.561 -9.655 1.00 43.00 134 SER A N 1
ATOM 1043 C CA . SER A 1 134 ? -1.141 -12.765 -10.469 1.00 43.00 134 SER A CA 1
ATOM 1044 C C . SER A 1 134 ? -0.996 -12.418 -11.949 1.00 43.00 134 SER A C 1
ATOM 1046 O O . SER A 1 134 ? -1.822 -11.736 -12.553 1.00 43.00 134 SER A O 1
ATOM 1048 N N . CYS A 1 135 ? 0.071 -12.945 -12.534 1.00 33.16 135 CYS A N 1
ATOM 1049 C CA . CYS A 1 135 ? 0.346 -13.003 -13.961 1.00 33.16 135 CYS A CA 1
ATOM 1050 C C . CYS A 1 135 ? -0.886 -13.478 -14.782 1.00 33.16 135 CYS A C 1
ATOM 1052 O O . CYS A 1 135 ? -1.288 -14.637 -14.717 1.00 33.16 135 CYS A O 1
ATOM 1054 N N . SER A 1 136 ? -1.486 -12.556 -15.540 1.00 41.03 136 SER A N 1
ATOM 1055 C CA . SER A 1 136 ? -2.282 -12.676 -16.783 1.00 41.03 136 SER A CA 1
ATOM 1056 C C . SER A 1 136 ? -3.346 -13.775 -17.015 1.00 41.03 136 SER A C 1
ATOM 1058 O O . SER A 1 136 ? -3.908 -13.777 -18.107 1.00 41.03 136 SER A O 1
ATOM 1060 N N . SER A 1 137 ? -3.692 -14.686 -16.095 1.00 35.41 137 SER A N 1
ATOM 1061 C CA . SER A 1 137 ? -4.689 -15.742 -16.422 1.00 35.41 137 SER A CA 1
ATOM 1062 C C . SER A 1 137 ? -5.589 -16.267 -15.297 1.00 35.41 137 SER A C 1
ATOM 1064 O O . SER A 1 137 ? -6.449 -17.103 -15.562 1.00 35.41 137 SER A O 1
ATOM 1066 N N . VAL A 1 138 ? -5.491 -15.759 -14.068 1.00 33.12 138 VAL A N 1
ATOM 1067 C CA . VAL A 1 138 ? -6.413 -16.119 -12.975 1.00 33.12 138 VAL A CA 1
ATOM 1068 C C . VAL A 1 138 ? -6.750 -14.842 -12.211 1.00 33.12 138 VAL A C 1
ATOM 1070 O O . VAL A 1 138 ? -5.860 -14.028 -11.987 1.00 33.12 138 VAL A O 1
ATOM 1073 N N . LEU A 1 139 ? -8.036 -14.645 -11.907 1.00 31.72 139 LEU A N 1
ATOM 1074 C CA . LEU A 1 139 ? -8.635 -13.444 -11.309 1.00 31.72 139 LEU A CA 1
ATOM 1075 C C . LEU A 1 139 ? -7.701 -12.661 -10.367 1.00 31.72 139 LEU A C 1
ATOM 1077 O O . LEU A 1 139 ? -7.101 -13.229 -9.457 1.00 31.72 139 LEU A O 1
ATOM 1081 N N . SER A 1 140 ? -7.656 -11.339 -10.552 1.00 39.00 140 SER A N 1
ATOM 1082 C CA . SER A 1 140 ? -7.062 -10.360 -9.638 1.00 39.00 140 SER A CA 1
ATOM 1083 C C . SER A 1 140 ? -7.750 -10.428 -8.273 1.00 39.00 140 SER A C 1
ATOM 1085 O O . SER A 1 140 ? -8.699 -9.697 -8.000 1.00 39.00 140 SER A O 1
ATOM 1087 N N . HIS A 1 141 ? -7.317 -11.353 -7.423 1.00 41.72 141 HIS A N 1
ATOM 1088 C CA . HIS A 1 141 ? -7.888 -11.521 -6.098 1.00 41.72 141 HIS A CA 1
ATOM 1089 C C . HIS A 1 141 ? -7.050 -10.734 -5.091 1.00 41.72 141 HIS A C 1
ATOM 1091 O O . HIS A 1 141 ? -6.131 -11.262 -4.459 1.00 41.72 141 HIS A O 1
ATOM 1097 N N . VAL A 1 142 ? -7.373 -9.447 -4.953 1.00 47.91 142 VAL A N 1
ATOM 1098 C CA . VAL A 1 142 ? -6.965 -8.638 -3.802 1.00 47.91 142 VAL A CA 1
ATOM 1099 C C . VAL A 1 142 ? -7.517 -9.329 -2.561 1.00 47.91 142 VAL A C 1
ATOM 1101 O O . VAL A 1 142 ? -8.716 -9.323 -2.297 1.00 47.91 142 VAL A O 1
ATOM 1104 N N . SER A 1 143 ? -6.644 -10.017 -1.834 1.00 46.03 143 SER A N 1
ATOM 1105 C CA . SER A 1 143 ? -7.042 -10.766 -0.650 1.00 46.03 143 SER A CA 1
ATOM 1106 C C . SER A 1 1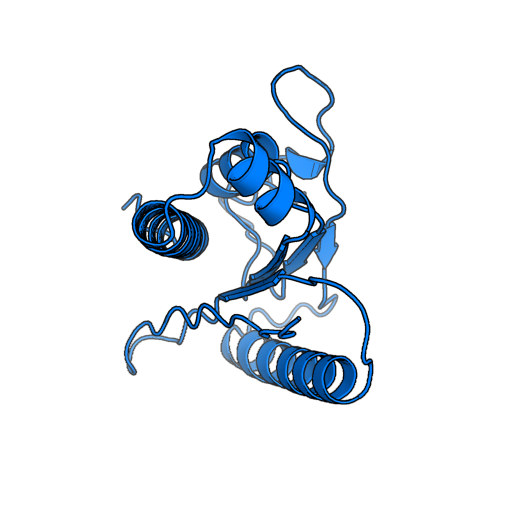43 ? -6.770 -9.895 0.560 1.00 46.03 143 SER A C 1
ATOM 1108 O O . SER A 1 143 ? -5.733 -10.017 1.207 1.00 46.03 143 SER A O 1
ATOM 1110 N N . VAL A 1 144 ? -7.706 -8.996 0.858 1.00 48.47 144 VAL A N 1
ATOM 1111 C CA . VAL A 1 144 ? -7.683 -8.260 2.122 1.00 48.47 144 VAL A CA 1
ATOM 1112 C C . VAL A 1 144 ? -8.005 -9.253 3.236 1.00 48.47 144 VAL A C 1
ATOM 1114 O O . VAL A 1 144 ? -9.114 -9.777 3.326 1.00 48.47 144 VAL A O 1
ATOM 1117 N N . GLY A 1 145 ? -7.000 -9.590 4.040 1.00 45.31 145 GLY A N 1
ATOM 1118 C CA . GLY A 1 145 ? -7.147 -10.504 5.162 1.00 45.31 145 GLY A CA 1
ATOM 1119 C C . GLY A 1 145 ? -7.253 -9.728 6.464 1.00 45.31 145 GLY A C 1
ATOM 1120 O O . GLY A 1 145 ? -6.300 -9.070 6.861 1.00 45.31 145 GLY A O 1
ATOM 1121 N N . PHE A 1 146 ? -8.378 -9.860 7.159 1.00 43.09 146 PHE A N 1
ATOM 1122 C CA . PHE A 1 146 ? -8.487 -9.443 8.553 1.00 43.09 146 PHE A CA 1
ATOM 1123 C C . PHE A 1 146 ? -8.251 -10.653 9.446 1.00 43.09 146 PHE A C 1
ATOM 1125 O O . PHE A 1 146 ? -8.964 -11.651 9.347 1.00 43.09 146 PHE A O 1
ATOM 1132 N N . VAL A 1 147 ? -7.266 -10.569 10.335 1.00 39.06 147 VAL A N 1
ATOM 1133 C CA . VAL A 1 147 ? -7.189 -11.486 11.473 1.00 39.06 147 VAL A CA 1
ATOM 1134 C C . VAL A 1 147 ? -7.988 -10.836 12.598 1.00 39.06 147 VAL A C 1
ATOM 1136 O O . VAL A 1 147 ? -7.563 -9.844 13.185 1.00 39.06 147 VAL A O 1
ATOM 1139 N N . LYS A 1 148 ? -9.200 -11.344 12.846 1.00 31.70 148 LYS A N 1
ATOM 1140 C CA . LYS A 1 148 ? -10.063 -10.876 13.935 1.00 31.70 148 LYS A CA 1
ATOM 1141 C C . LYS A 1 148 ? -9.588 -11.495 15.249 1.00 31.70 148 LYS A C 1
ATOM 1143 O O . LYS A 1 148 ? -9.686 -12.707 15.419 1.00 31.70 148 LYS A O 1
ATOM 1148 N N . ALA A 1 149 ? -9.139 -10.667 16.185 1.00 36.59 149 ALA A N 1
ATOM 1149 C CA . ALA A 1 149 ? -9.114 -11.020 17.599 1.00 36.59 149 ALA A CA 1
ATOM 1150 C C . ALA A 1 149 ? -10.379 -10.437 18.241 1.00 36.59 149 ALA A C 1
ATOM 1152 O O . ALA A 1 149 ? -10.558 -9.222 18.293 1.00 36.59 149 ALA A O 1
ATOM 1153 N N . THR A 1 150 ? -11.298 -11.305 18.651 1.00 27.36 150 THR A N 1
ATOM 1154 C CA . TH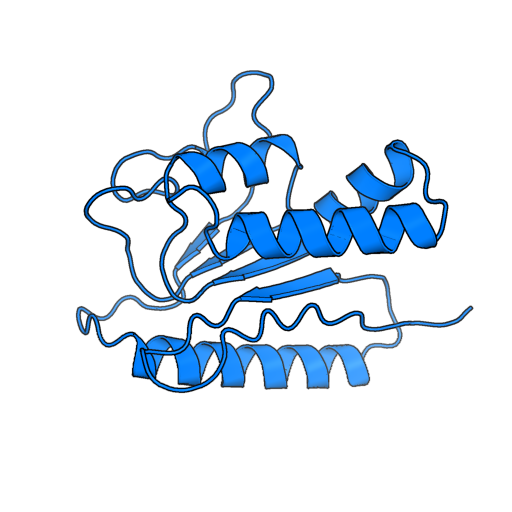R A 1 150 ? -12.510 -10.924 19.384 1.00 27.36 150 THR A CA 1
ATOM 1155 C C . THR A 1 150 ? -12.126 -10.547 20.818 1.00 27.36 150 THR A C 1
ATOM 1157 O O . THR A 1 150 ? -11.427 -11.320 21.473 1.00 27.36 150 THR A O 1
ATOM 1160 N N . LEU A 1 151 ? -12.590 -9.390 21.296 1.00 30.31 151 LEU A N 1
ATOM 1161 C CA . LEU A 1 151 ? -12.964 -9.223 22.704 1.00 30.31 151 LEU A CA 1
ATOM 1162 C C . LEU A 1 151 ? -14.450 -9.556 22.822 1.00 30.31 151 LEU A C 1
ATOM 1164 O O . LEU A 1 151 ? -15.207 -9.073 21.947 1.00 30.31 151 LEU A O 1
#

Sequence (151 aa):
ATRHAEMEAIDNLLEMWQR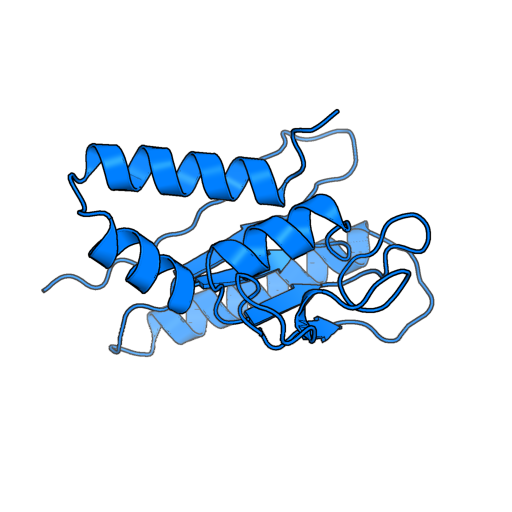DGLSKAEVAKNFSQCILYVTCEPCIMCAAALSFLGIKEVYYGCANEKFGGCGSILSLHSSCSEPFIRYPVFKLFLERSRNIARADQMLAIELRREKQIASQEKAGWSLIMVMASSCSSVLSHVSVGFVKATL

Organism: NCBI:txid47602

Secondary structure (DSSP, 8-state):
----HHHHHHHHHHHHHHHTT--HHHHHHHHTTEEEEEEEPPBHHHHHHHHHHT-SEEEEEE--TTTBTBTTS-BTTT--STT-----EEES--SS---HHHHHHHHHHHHHHHHHHHTT------EEEEE----SSS----EEE------

pLDDT: mean 71.96, std 19.26, range [27.36, 93.31]

Radius of gyration: 15.22 Å; chains: 1; bounding box: 38×36×40 Å

InterPro domains:
  IPR002125 Cytidine and deoxycytidylate deaminase domain [PF00383] (2-62)
  IPR002125 Cytidine and deoxycytidylate deaminase domain [PS51747] (1-81)
  IPR016192 APOBEC/CMP deaminase, zinc-binding [PS00903] (4-50)
  IPR016193 Cytidine deaminase-like [SSF53927] (2-79)

Foldseek 3Di:
DPPDLLVVLVVVLVVVVVVVVDDPVVQLVLQLLEEEEAAEADFLVSLQVSQLSNHAEYEYAHYDCPGHCCPNPHNQLPDDDPPGHHYYYHHPDPDPPPPSVVSLVVSVVVVVVVVVVLVVDLDDFRFYFYARPDPDDDDRDRDRDGDDNDD